Protein AF-A0A921MP45-F1 (afdb_monomer_lite)

Secondary structure (DSSP, 8-state):
-HHHHHTTSS--BTTB--TTSPPPHHHHHHHHHHHHHHT-

Radius of gyration: 10.17 Å; chains: 1; bounding box: 24×21×20 Å

Organism: NCBI:txid106588

Structure (mmCIF, N/CA/C/O backbone):
data_AF-A0A921MP45-F1
#
_entry.id   AF-A0A921MP45-F1
#
loop_
_atom_site.group_PDB
_atom_site.id
_atom_site.type_symbol
_atom_site.label_atom_id
_atom_site.label_alt_id
_atom_site.label_comp_id
_atom_site.label_asym_id
_atom_site.label_entity_id
_atom_site.label_seq_id
_atom_site.pdbx_PDB_ins_code
_atom_site.Cartn_x
_atom_site.Cartn_y
_atom_site.Cartn_z
_atom_site.occupancy
_atom_site.B_iso_or_equiv
_atom_site.auth_seq_id
_atom_site.auth_comp_id
_atom_site.auth_asym_id
_atom_site.auth_atom_id
_atom_site.pdbx_PDB_model_num
ATOM 1 N N . MET A 1 1 ? 4.970 -4.963 7.029 1.00 57.34 1 MET A N 1
ATOM 2 C CA . MET A 1 1 ? 4.188 -5.332 5.824 1.00 57.34 1 MET A CA 1
ATOM 3 C C . MET A 1 1 ? 2.896 -6.063 6.160 1.00 57.34 1 MET A C 1
ATOM 5 O O . MET A 1 1 ? 1.895 -5.720 5.552 1.00 57.34 1 MET A O 1
ATOM 9 N N . ASN A 1 2 ? 2.868 -6.938 7.176 1.00 65.00 2 ASN A N 1
ATOM 10 C CA . ASN A 1 2 ? 1.648 -7.641 7.609 1.00 65.00 2 ASN A CA 1
ATOM 11 C C . ASN A 1 2 ? 0.422 -6.740 7.815 1.00 65.00 2 ASN A C 1
ATOM 13 O O . ASN A 1 2 ? -0.656 -7.116 7.384 1.00 65.00 2 ASN A O 1
ATOM 17 N N . TRP A 1 3 ? 0.576 -5.544 8.395 1.00 70.50 3 TRP A N 1
ATOM 18 C CA . TRP A 1 3 ? -0.546 -4.615 8.579 1.00 70.50 3 TRP A CA 1
ATOM 19 C C . TRP A 1 3 ? -1.151 -4.144 7.246 1.00 70.50 3 TRP A C 1
ATOM 21 O O . TRP A 1 3 ? -2.363 -4.173 7.080 1.00 70.50 3 TRP A O 1
ATOM 31 N N . ALA A 1 4 ? -0.333 -3.772 6.258 1.00 68.31 4 ALA A N 1
ATOM 32 C CA . ALA A 1 4 ? -0.831 -3.299 4.963 1.00 68.31 4 ALA A CA 1
ATOM 33 C C . ALA A 1 4 ? -1.485 -4.421 4.136 1.00 68.31 4 ALA A C 1
ATOM 35 O O . ALA A 1 4 ? -2.438 -4.163 3.402 1.00 68.31 4 ALA A O 1
ATOM 36 N N . THR A 1 5 ? -1.000 -5.660 4.276 1.00 69.94 5 THR A N 1
ATOM 37 C CA . THR A 1 5 ? -1.604 -6.845 3.649 1.00 69.94 5 THR A CA 1
ATOM 38 C C . THR A 1 5 ? -2.892 -7.270 4.362 1.00 69.94 5 THR A C 1
ATOM 40 O O . THR A 1 5 ? -3.871 -7.592 3.702 1.00 69.94 5 THR A O 1
ATOM 43 N N . GLN A 1 6 ? -2.931 -7.224 5.701 1.00 66.88 6 GLN A N 1
ATOM 44 C CA . GLN A 1 6 ? -4.124 -7.557 6.495 1.00 66.88 6 GLN A CA 1
ATOM 45 C C . GLN A 1 6 ? -5.262 -6.561 6.293 1.00 66.88 6 GLN A C 1
ATOM 47 O O . GLN A 1 6 ? -6.416 -6.965 6.214 1.00 66.88 6 GLN A O 1
ATOM 52 N N . ASN A 1 7 ? -4.942 -5.274 6.170 1.00 70.25 7 ASN A N 1
ATOM 53 C CA . ASN A 1 7 ? -5.939 -4.250 5.874 1.00 70.25 7 ASN A CA 1
ATOM 54 C C . ASN A 1 7 ? -6.333 -4.221 4.383 1.00 70.25 7 ASN A C 1
ATOM 56 O O . ASN A 1 7 ? -7.152 -3.406 3.980 1.00 70.25 7 ASN A O 1
ATOM 60 N N . GLY A 1 8 ? -5.751 -5.075 3.531 1.00 73.44 8 GLY A N 1
ATOM 61 C CA . GLY A 1 8 ? -6.063 -5.108 2.098 1.00 73.44 8 GLY A CA 1
ATOM 62 C C . GLY A 1 8 ? -5.582 -3.881 1.311 1.00 73.44 8 GLY A C 1
ATOM 63 O O . GLY A 1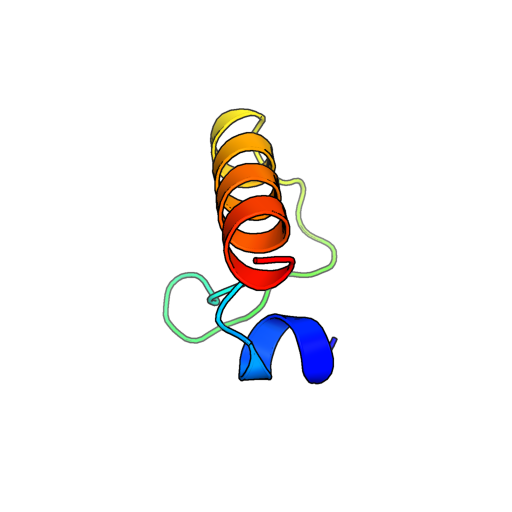 8 ? -5.959 -3.705 0.151 1.00 73.44 8 GLY A O 1
ATOM 64 N N . ILE A 1 9 ? -4.728 -3.039 1.908 1.00 75.12 9 ILE A N 1
ATOM 65 C CA . ILE A 1 9 ? -4.118 -1.879 1.242 1.00 75.12 9 ILE A CA 1
ATOM 66 C C . ILE A 1 9 ? -3.228 -2.369 0.097 1.00 75.12 9 ILE A C 1
ATOM 68 O O . ILE A 1 9 ? -3.337 -1.900 -1.040 1.00 75.12 9 ILE A O 1
ATOM 72 N N . ILE A 1 10 ? -2.377 -3.356 0.388 1.00 73.12 10 ILE A N 1
ATOM 73 C CA . ILE A 1 10 ? -1.441 -3.945 -0.569 1.00 73.12 10 ILE A CA 1
ATOM 74 C C . ILE A 1 10 ? -1.822 -5.407 -0.780 1.00 73.12 10 ILE A C 1
ATOM 76 O O . ILE A 1 10 ? -1.688 -6.226 0.125 1.00 73.12 10 ILE A O 1
ATOM 80 N N . ASN A 1 11 ? -2.243 -5.731 -2.002 1.00 69.06 11 ASN A N 1
ATOM 81 C CA . ASN A 1 11 ? -2.430 -7.106 -2.448 1.00 69.06 11 ASN A CA 1
ATOM 82 C C . ASN A 1 11 ? -1.288 -7.469 -3.392 1.00 69.06 11 ASN A C 1
ATOM 84 O O . ASN A 1 11 ? -0.941 -6.685 -4.277 1.00 69.06 11 ASN A O 1
ATOM 88 N N . GLY A 1 12 ? -0.692 -8.641 -3.174 1.00 67.06 12 GLY A N 1
ATOM 89 C CA . GLY A 1 12 ? 0.345 -9.168 -4.053 1.00 67.06 12 GLY A CA 1
ATOM 90 C C . GLY A 1 12 ? -0.173 -9.351 -5.478 1.00 67.06 12 GLY A C 1
ATOM 91 O O . GLY A 1 12 ? -1.357 -9.616 -5.698 1.00 67.06 12 GLY A O 1
ATOM 92 N N . ILE A 1 13 ? 0.722 -9.227 -6.451 1.00 66.44 13 ILE A N 1
ATOM 93 C CA . ILE A 1 13 ? 0.413 -9.530 -7.846 1.00 66.44 13 ILE A CA 1
ATOM 94 C C . ILE A 1 13 ? 0.693 -11.023 -8.011 1.00 66.44 13 ILE A C 1
ATOM 96 O O . ILE A 1 13 ? 1.803 -11.477 -7.747 1.00 66.44 13 ILE A O 1
ATOM 100 N N . ASN A 1 14 ? -0.319 -11.800 -8.401 1.00 63.22 14 ASN A N 1
ATOM 101 C CA . ASN A 1 14 ? -0.191 -13.246 -8.615 1.00 63.22 14 ASN A CA 1
ATOM 102 C C . ASN A 1 14 ? 0.188 -14.055 -7.349 1.00 63.22 14 ASN A C 1
ATOM 104 O O . ASN A 1 14 ? 0.954 -15.012 -7.409 1.00 63.22 14 ASN A O 1
ATOM 108 N N . GLY A 1 15 ? -0.314 -13.643 -6.178 1.00 65.69 15 GLY A N 1
ATOM 109 C CA . GLY A 1 15 ? -0.062 -14.326 -4.899 1.00 65.69 15 GLY A CA 1
ATOM 110 C C . GLY A 1 15 ? 1.302 -14.028 -4.263 1.00 65.69 15 GLY A C 1
ATOM 111 O O . GLY A 1 15 ? 1.549 -14.464 -3.141 1.00 65.69 15 GLY A O 1
ATOM 112 N N . ALA A 1 16 ? 2.155 -13.243 -4.929 1.00 65.69 16 ALA A N 1
ATOM 113 C CA . ALA A 1 16 ? 3.453 -12.822 -4.418 1.00 65.69 16 ALA A CA 1
ATOM 114 C C . ALA A 1 16 ? 3.486 -11.310 -4.147 1.00 65.69 16 ALA A C 1
ATOM 116 O O . ALA A 1 16 ? 3.012 -10.482 -4.930 1.00 65.69 16 ALA A O 1
ATOM 117 N N . LEU A 1 17 ? 4.046 -10.943 -2.996 1.00 67.19 17 LEU A N 1
ATOM 118 C CA . LEU A 1 17 ? 4.376 -9.562 -2.666 1.00 67.19 17 LEU A CA 1
ATOM 119 C C . LEU A 1 17 ? 5.801 -9.303 -3.148 1.00 67.19 17 LEU A C 1
ATOM 121 O O . LEU A 1 17 ? 6.725 -9.995 -2.727 1.00 67.19 17 LEU A O 1
ATOM 125 N N . TYR A 1 18 ? 5.968 -8.291 -3.994 1.00 69.50 18 TYR A N 1
ATOM 126 C CA . TYR A 1 18 ? 7.267 -7.861 -4.508 1.00 69.50 18 TYR A CA 1
ATOM 127 C C . TYR A 1 18 ? 7.653 -6.512 -3.886 1.00 69.50 18 TYR A C 1
ATOM 129 O O . TYR A 1 18 ? 7.502 -5.471 -4.517 1.00 69.50 18 TYR A O 1
ATOM 137 N N . PRO A 1 19 ? 8.106 -6.491 -2.619 1.00 67.38 19 PRO A N 1
ATOM 138 C CA . PRO A 1 19 ? 8.382 -5.249 -1.900 1.00 67.38 19 PRO A CA 1
ATOM 139 C C . PRO A 1 19 ? 9.609 -4.485 -2.407 1.00 67.38 19 PRO A C 1
ATOM 141 O O . PRO A 1 19 ? 9.722 -3.293 -2.146 1.00 67.38 19 PRO A O 1
ATOM 144 N N . GLN A 1 20 ? 10.539 -5.173 -3.074 1.00 71.62 20 GLN A N 1
ATOM 145 C CA . GLN A 1 20 ? 11.737 -4.568 -3.666 1.00 71.62 20 GLN A CA 1
ATOM 146 C C . GLN A 1 20 ? 11.522 -4.128 -5.115 1.00 71.62 20 GLN A C 1
ATOM 148 O O . GLN A 1 20 ? 12.392 -3.471 -5.679 1.00 71.62 20 GLN A O 1
ATOM 153 N N . ASP A 1 21 ? 10.397 -4.508 -5.721 1.00 74.38 21 ASP A N 1
ATOM 154 C CA . ASP A 1 21 ? 10.132 -4.173 -7.109 1.00 74.38 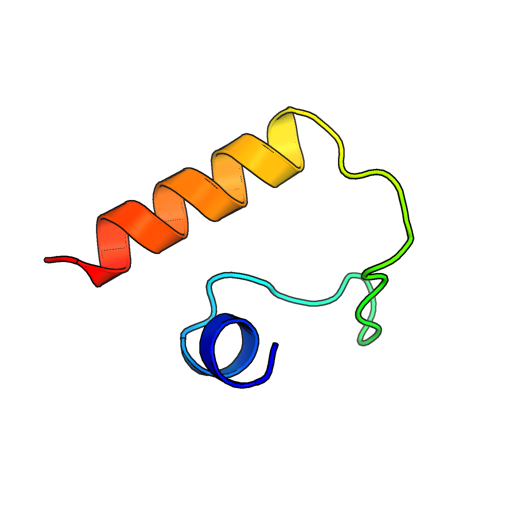21 ASP A CA 1
ATOM 155 C C . ASP A 1 21 ? 9.566 -2.754 -7.213 1.00 74.38 21 ASP A C 1
ATOM 157 O O . ASP A 1 21 ? 8.846 -2.260 -6.336 1.00 74.38 21 ASP A O 1
ATOM 161 N N . SER A 1 22 ? 9.929 -2.067 -8.288 1.00 69.81 22 SER A N 1
ATOM 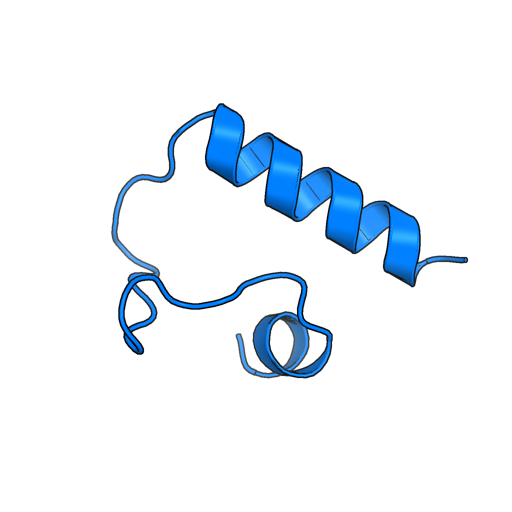162 C CA . SER A 1 22 ? 9.508 -0.692 -8.526 1.00 69.81 22 SER A CA 1
ATOM 163 C C . SER A 1 22 ? 8.019 -0.646 -8.864 1.00 69.81 22 SER A C 1
ATOM 165 O O . SER A 1 22 ? 7.575 -1.174 -9.881 1.00 69.81 22 SER A O 1
ATOM 167 N N . THR A 1 23 ? 7.230 0.016 -8.014 1.00 76.56 23 THR A N 1
ATOM 168 C CA . THR A 1 23 ? 5.796 0.194 -8.255 1.00 76.56 23 THR A CA 1
ATOM 169 C C . THR A 1 23 ? 5.543 1.291 -9.293 1.00 76.56 23 THR A C 1
ATOM 171 O O . THR A 1 23 ? 6.239 2.306 -9.354 1.00 76.56 23 THR A O 1
ATOM 174 N N . THR A 1 24 ? 4.510 1.113 -10.109 1.00 81.69 24 THR A N 1
ATOM 175 C CA . THR A 1 24 ? 4.057 2.130 -11.070 1.00 81.69 24 THR A CA 1
ATOM 176 C C . THR A 1 24 ? 3.246 3.225 -10.369 1.00 81.69 24 THR A C 1
ATOM 178 O O . THR A 1 24 ? 2.610 2.989 -9.341 1.00 81.69 24 THR A O 1
ATOM 181 N N . ARG A 1 25 ? 3.198 4.444 -10.930 1.00 81.38 25 ARG A N 1
ATOM 182 C CA . ARG A 1 25 ? 2.415 5.559 -10.345 1.00 81.38 25 ARG A CA 1
ATOM 183 C C . ARG A 1 25 ? 0.938 5.204 -10.129 1.00 81.38 25 ARG A C 1
ATOM 185 O O . ARG A 1 25 ? 0.348 5.620 -9.138 1.00 81.38 25 ARG A O 1
ATOM 192 N N . SER A 1 26 ? 0.357 4.405 -11.022 1.00 83.81 26 SER A N 1
ATOM 193 C CA . SER A 1 26 ? -1.006 3.875 -10.900 1.00 83.81 26 SER A CA 1
ATOM 194 C C . SER A 1 26 ? -1.163 2.900 -9.729 1.00 83.81 26 SER A C 1
ATOM 196 O O . SER A 1 26 ? -2.164 2.951 -9.012 1.00 83.81 26 SER A O 1
ATOM 198 N N . GLN A 1 27 ? -0.169 2.038 -9.493 1.00 78.38 27 GLN A N 1
ATOM 199 C CA . GLN A 1 27 ? -0.156 1.149 -8.328 1.00 78.38 27 GLN A CA 1
ATOM 200 C C . GLN A 1 27 ? -0.024 1.956 -7.029 1.00 78.38 27 GLN A C 1
ATOM 202 O O . GLN A 1 27 ? -0.786 1.720 -6.094 1.00 78.38 27 GLN A O 1
ATOM 207 N N . MET A 1 28 ? 0.839 2.978 -7.005 1.00 81.12 28 MET A N 1
ATOM 208 C CA . MET A 1 28 ? 0.972 3.892 -5.864 1.00 81.12 28 MET A CA 1
ATOM 209 C C . MET A 1 28 ? -0.340 4.635 -5.562 1.00 81.12 28 MET A C 1
ATOM 211 O O . MET A 1 28 ? -0.770 4.676 -4.413 1.00 81.12 28 MET 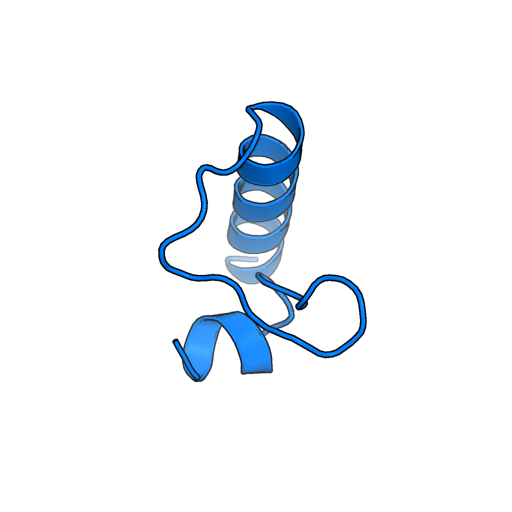A O 1
ATOM 215 N N . ALA A 1 29 ? -1.017 5.176 -6.581 1.00 84.06 29 ALA A N 1
ATOM 216 C CA . ALA A 1 29 ? -2.305 5.850 -6.406 1.00 84.06 29 ALA A CA 1
ATOM 217 C C . ALA A 1 29 ? -3.370 4.912 -5.815 1.00 84.06 29 ALA A C 1
ATOM 219 O O . ALA A 1 29 ? -4.103 5.297 -4.909 1.00 84.06 29 ALA A O 1
ATOM 220 N N . THR A 1 30 ? -3.406 3.657 -6.268 1.00 83.62 30 THR A N 1
ATOM 221 C CA . THR A 1 30 ? -4.331 2.643 -5.740 1.00 83.62 30 THR A CA 1
ATOM 222 C C . THR A 1 30 ? -4.063 2.346 -4.261 1.00 83.62 30 THR A C 1
ATOM 224 O O . THR A 1 30 ? -5.001 2.242 -3.472 1.00 83.62 30 THR A O 1
ATOM 227 N N . ILE A 1 31 ? -2.788 2.240 -3.872 1.00 83.62 31 ILE A N 1
ATOM 228 C CA . ILE A 1 31 ? -2.374 2.051 -2.473 1.00 83.62 31 ILE A CA 1
ATOM 229 C C . ILE A 1 31 ? -2.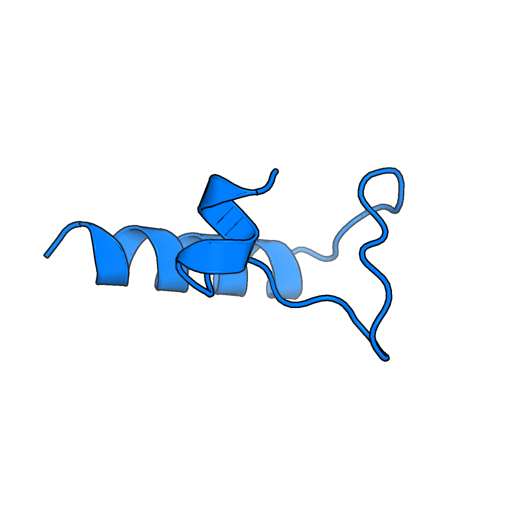822 3.244 -1.619 1.00 83.62 31 ILE A C 1
ATOM 231 O O . ILE A 1 31 ? -3.412 3.045 -0.558 1.00 83.62 31 ILE A O 1
ATOM 235 N N . LEU A 1 32 ? -2.601 4.472 -2.099 1.00 84.19 32 LEU A N 1
ATOM 236 C CA . LEU A 1 32 ? -2.998 5.698 -1.400 1.00 84.19 32 LEU A CA 1
ATOM 237 C C . LEU A 1 32 ? -4.520 5.807 -1.235 1.00 84.19 32 LEU A C 1
ATOM 239 O O . LEU A 1 32 ? -4.985 6.114 -0.142 1.00 84.19 32 LEU A O 1
ATOM 243 N N . MET A 1 33 ? -5.300 5.493 -2.275 1.00 86.00 33 MET A N 1
ATOM 244 C CA . MET A 1 33 ? -6.768 5.490 -2.198 1.00 86.00 33 MET A CA 1
ATOM 245 C C . MET A 1 33 ? -7.292 4.483 -1.169 1.00 86.00 33 MET A C 1
ATOM 247 O O . MET A 1 33 ? -8.235 4.777 -0.439 1.00 86.00 33 MET A O 1
ATOM 251 N N . ARG A 1 34 ? -6.680 3.294 -1.089 1.00 83.50 34 ARG A N 1
ATOM 252 C CA . ARG A 1 34 ? -7.053 2.282 -0.089 1.00 83.50 34 ARG A CA 1
ATOM 253 C C . ARG A 1 34 ? -6.660 2.700 1.323 1.00 83.50 34 ARG A C 1
ATOM 255 O O . ARG A 1 34 ? -7.426 2.464 2.247 1.00 83.50 34 ARG A O 1
ATOM 262 N N . PHE A 1 35 ? -5.499 3.333 1.486 1.00 82.31 35 PHE A N 1
ATOM 263 C CA . PHE A 1 35 ? -5.058 3.867 2.774 1.00 82.31 35 PHE A CA 1
ATOM 264 C C . PHE A 1 35 ? -5.991 4.974 3.288 1.00 82.31 35 PHE A C 1
ATOM 266 O O . PHE A 1 35 ? -6.361 4.957 4.458 1.00 82.31 35 PHE A O 1
ATOM 273 N N . ASP A 1 36 ? -6.419 5.892 2.417 1.00 83.38 36 ASP A N 1
ATOM 274 C CA . ASP A 1 36 ? -7.400 6.931 2.763 1.00 83.38 36 ASP A CA 1
ATOM 275 C C . ASP A 1 36 ? -8.766 6.333 3.142 1.00 83.38 36 ASP A C 1
ATOM 277 O O . ASP A 1 36 ? -9.378 6.735 4.128 1.00 83.38 36 ASP A O 1
ATOM 281 N N . ALA A 1 37 ? -9.219 5.307 2.415 1.00 78.00 37 ALA A N 1
ATOM 282 C CA . ALA A 1 37 ? -10.476 4.620 2.708 1.00 78.00 37 ALA A CA 1
ATOM 283 C C . ALA A 1 37 ? -10.483 3.859 4.050 1.00 78.00 37 ALA A C 1
ATOM 285 O O . ALA A 1 37 ? -11.556 3.652 4.606 1.00 78.00 37 ALA A O 1
ATOM 286 N N . LEU A 1 38 ? -9.319 3.451 4.568 1.00 76.50 38 LEU A N 1
ATOM 287 C CA . LEU A 1 38 ? -9.178 2.770 5.864 1.00 76.50 38 LEU A CA 1
ATOM 288 C C . LEU A 1 38 ? -9.132 3.706 7.073 1.00 76.50 38 LEU A C 1
ATOM 290 O O . LEU A 1 38 ? -9.323 3.244 8.192 1.00 76.50 38 LEU A O 1
ATOM 294 N N . ASN A 1 39 ? -8.855 4.994 6.865 1.00 67.94 39 ASN A N 1
ATOM 295 C CA . ASN A 1 39 ? -8.826 6.002 7.929 1.00 67.94 39 ASN A CA 1
ATOM 296 C C . ASN A 1 39 ? -10.198 6.673 8.158 1.00 67.94 39 ASN A C 1
ATOM 298 O O . ASN A 1 39 ? -10.261 7.720 8.803 1.00 67.94 39 ASN A O 1
ATOM 302 N N . LYS A 1 40 ? -11.281 6.097 7.624 1.00 54.22 40 LYS A N 1
ATOM 303 C CA . LYS A 1 40 ? -12.672 6.513 7.859 1.00 54.22 40 LYS A CA 1
ATOM 304 C C . LYS A 1 40 ? -13.368 5.525 8.780 1.00 54.22 40 LYS A C 1
ATOM 306 O O . LYS A 1 40 ? -14.153 6.006 9.624 1.00 54.22 40 LYS A O 1
#

Foldseek 3Di:
DVVCVVLVLD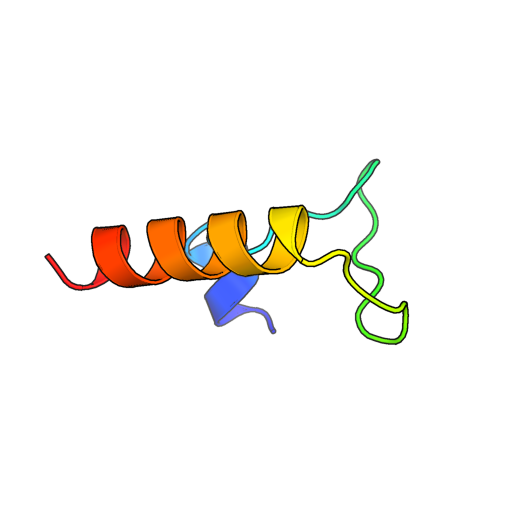DPDPNDDDPVDDDDPVNVVSSVVSVVVVVD

pLDDT: mean 73.43, std 7.92, range [54.22, 86.0]

InterPro domains:
  IPR001119 S-layer homology domain [PF00395] (1-29)

Sequence (40 aa):
MNWATQNGIINGINGALYPQDSTTRSQMATILMRFDALNK